Protein AF-A0A915ZK80-F1 (afdb_monomer_lite)

Secondary structure (DSSP, 8-state):
-----HHHHHHHHHHHHHHHHHHHHHHHHHHHHHHHTTS---SEEEEE--GGG--TT--HHHHHHHHHHHTEEEETTEEEEE---HHHHHHHHHHHHHHHHH-GGGG----

pLDDT: mean 76.45, std 11.51, range [39.84, 90.75]

Structure (mmCIF, N/CA/C/O backbone):
data_AF-A0A915ZK80-F1
#
_entry.id   AF-A0A915ZK80-F1
#
loop_
_atom_site.group_PDB
_atom_site.id
_atom_site.type_symbol
_atom_site.label_atom_id
_atom_site.label_alt_id
_atom_site.label_comp_id
_atom_site.label_asym_id
_atom_site.label_entity_id
_atom_site.label_seq_id
_atom_site.pdbx_PDB_ins_code
_atom_site.Cartn_x
_atom_site.Cartn_y
_atom_site.Cartn_z
_atom_site.occupancy
_atom_site.B_iso_or_equiv
_atom_site.auth_seq_id
_atom_site.auth_comp_id
_atom_site.auth_asym_id
_atom_site.auth_atom_id
_atom_site.pdbx_PDB_model_num
ATOM 1 N N . MET A 1 1 ? 44.016 -11.844 -29.459 1.00 39.84 1 MET A N 1
ATOM 2 C CA . MET A 1 1 ? 43.419 -12.027 -28.122 1.00 39.84 1 MET A CA 1
ATOM 3 C C . MET A 1 1 ? 42.056 -11.366 -28.163 1.00 39.84 1 MET A C 1
ATOM 5 O O . MET A 1 1 ? 42.015 -10.149 -28.268 1.00 39.84 1 MET A O 1
ATOM 9 N N . SER A 1 2 ? 40.976 -12.143 -28.209 1.00 47.84 2 SER A N 1
ATOM 10 C CA . SER A 1 2 ? 39.612 -11.602 -28.206 1.00 47.84 2 SER A CA 1
ATOM 11 C C . SER A 1 2 ? 39.130 -11.570 -26.761 1.00 47.84 2 SER A C 1
ATOM 13 O O . SER A 1 2 ? 39.104 -12.607 -26.104 1.00 47.84 2 SER A O 1
ATOM 15 N N . VAL A 1 3 ? 38.857 -10.373 -26.249 1.00 55.41 3 VAL A N 1
ATOM 16 C CA . VAL A 1 3 ? 38.383 -10.157 -24.879 1.00 55.41 3 VAL A CA 1
ATOM 17 C C . VAL A 1 3 ? 36.872 -10.371 -24.880 1.00 55.41 3 VAL A C 1
ATOM 19 O O . VAL A 1 3 ? 36.174 -9.753 -25.678 1.00 55.41 3 VAL A O 1
ATOM 22 N N . ALA A 1 4 ? 36.385 -11.272 -24.027 1.00 56.50 4 ALA A N 1
ATOM 23 C CA . ALA A 1 4 ? 34.962 -11.523 -23.828 1.00 56.50 4 ALA A CA 1
ATOM 24 C C . ALA A 1 4 ? 34.293 -10.276 -23.221 1.00 56.50 4 ALA A C 1
ATOM 26 O O . ALA A 1 4 ? 34.545 -9.937 -22.067 1.00 56.50 4 ALA A O 1
ATOM 27 N N . THR A 1 5 ? 33.480 -9.570 -24.009 1.00 58.38 5 THR A N 1
ATOM 28 C CA . THR A 1 5 ? 32.744 -8.359 -23.596 1.00 58.38 5 THR A CA 1
ATOM 29 C C . THR A 1 5 ? 31.334 -8.654 -23.079 1.00 58.38 5 THR A C 1
ATOM 31 O O . THR A 1 5 ? 30.693 -7.767 -22.523 1.00 58.38 5 THR A O 1
ATOM 34 N N . GLU A 1 6 ? 30.869 -9.899 -23.203 1.00 57.81 6 GLU A N 1
ATOM 35 C CA . GLU A 1 6 ? 29.480 -10.295 -22.926 1.00 57.81 6 GLU A CA 1
ATOM 36 C C . GLU A 1 6 ? 29.068 -10.067 -21.457 1.00 57.81 6 GLU A C 1
ATOM 38 O O . GLU A 1 6 ? 27.953 -9.631 -21.194 1.00 57.81 6 GLU A O 1
ATOM 43 N N . GLY A 1 7 ? 29.983 -10.229 -20.492 1.00 58.25 7 GLY A N 1
ATOM 44 C CA . GLY A 1 7 ? 29.666 -10.048 -19.065 1.00 58.25 7 GLY A CA 1
ATOM 45 C C . GLY A 1 7 ? 29.552 -8.593 -18.585 1.00 58.25 7 GLY A C 1
ATOM 46 O O . GLY A 1 7 ? 28.996 -8.342 -17.519 1.00 58.25 7 GLY A O 1
ATOM 47 N N . VAL A 1 8 ? 30.080 -7.616 -19.332 1.00 61.91 8 VAL A N 1
ATOM 48 C CA . VAL A 1 8 ? 30.041 -6.193 -18.927 1.00 61.91 8 VAL A CA 1
ATOM 49 C C . VAL A 1 8 ? 28.745 -5.527 -19.390 1.00 61.91 8 VAL A C 1
ATOM 51 O O . VAL A 1 8 ? 28.179 -4.704 -18.673 1.00 61.91 8 VAL A O 1
ATOM 54 N N . GLU A 1 9 ? 28.253 -5.902 -20.570 1.00 61.22 9 GLU A N 1
ATOM 55 C CA . GLU A 1 9 ? 27.006 -5.370 -21.126 1.00 61.22 9 GLU A CA 1
ATOM 56 C C . GLU A 1 9 ? 25.780 -5.843 -20.334 1.00 61.22 9 GLU A C 1
ATOM 58 O O . GLU A 1 9 ? 24.880 -5.045 -20.067 1.00 61.22 9 GLU A O 1
ATOM 63 N N . GLU A 1 10 ? 25.779 -7.100 -19.883 1.00 63.22 10 GLU A N 1
ATOM 64 C CA . GLU A 1 10 ? 24.701 -7.668 -19.068 1.00 63.22 10 GLU A CA 1
ATOM 65 C C . GLU A 1 10 ? 24.593 -6.970 -17.700 1.00 63.22 10 GLU A C 1
ATOM 67 O O . GLU A 1 10 ? 23.514 -6.502 -17.338 1.00 63.22 10 GLU A O 1
ATOM 72 N N . MET A 1 11 ? 25.720 -6.746 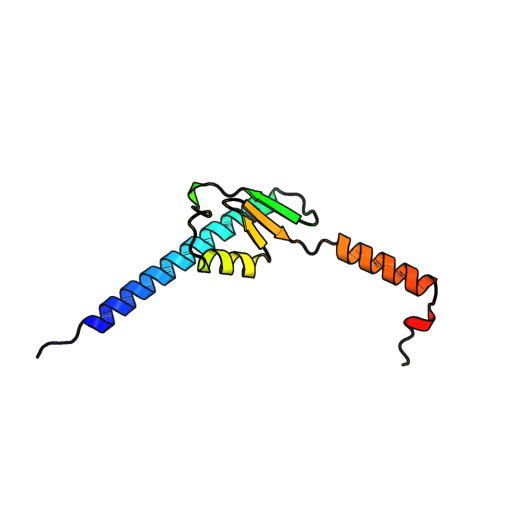-17.007 1.00 62.44 11 MET A N 1
ATOM 73 C CA . MET A 1 11 ? 25.752 -5.993 -15.741 1.00 62.44 11 MET A CA 1
ATOM 74 C C . MET A 1 11 ? 25.244 -4.549 -15.880 1.00 62.44 11 MET A C 1
ATOM 76 O O . MET A 1 11 ? 24.522 -4.053 -15.012 1.00 62.44 11 MET A O 1
ATOM 80 N N . LEU A 1 12 ? 25.608 -3.851 -16.961 1.00 66.25 12 LEU A N 1
ATOM 81 C CA . LEU A 1 12 ? 25.153 -2.476 -17.200 1.00 66.25 12 LEU A CA 1
ATOM 82 C C . LEU A 1 12 ? 23.651 -2.417 -17.499 1.00 66.25 12 LEU A C 1
ATOM 84 O O . LEU A 1 12 ? 22.958 -1.499 -17.054 1.00 66.25 12 LEU A O 1
ATOM 88 N N . PHE A 1 13 ? 23.141 -3.395 -18.243 1.00 62.06 13 PHE A N 1
ATOM 89 C CA . PHE A 1 13 ? 21.731 -3.484 -18.592 1.00 62.06 13 PHE A CA 1
ATOM 90 C C . PHE A 1 13 ? 20.857 -3.856 -17.390 1.00 62.06 13 PHE A C 1
ATOM 92 O O . PHE A 1 13 ? 19.778 -3.288 -17.207 1.00 62.06 13 PHE A O 1
ATOM 99 N N . GLU A 1 14 ? 21.338 -4.758 -16.539 1.00 68.00 14 GLU A N 1
ATOM 100 C CA . GLU A 1 14 ? 20.672 -5.145 -15.299 1.00 68.00 14 GLU A CA 1
ATOM 101 C C . GLU A 1 14 ? 20.646 -3.975 -14.304 1.00 68.00 14 GLU A C 1
ATOM 103 O O . GLU A 1 14 ? 19.573 -3.588 -13.841 1.00 68.00 14 GLU A O 1
ATOM 108 N N . GLY A 1 15 ? 21.767 -3.261 -14.133 1.00 63.16 15 GLY A N 1
ATOM 109 C CA . GLY A 1 15 ? 21.809 -2.019 -13.351 1.00 63.16 15 GLY A CA 1
ATOM 110 C C . GLY A 1 15 ? 20.877 -0.916 -13.885 1.00 63.16 15 GLY A C 1
ATOM 111 O O . GLY A 1 15 ? 20.239 -0.190 -13.114 1.00 63.16 15 GLY A O 1
ATOM 112 N N . ALA A 1 16 ? 20.718 -0.804 -15.207 1.00 72.06 16 ALA A N 1
ATOM 113 C CA . ALA A 1 16 ? 19.762 0.121 -15.822 1.00 72.06 16 ALA A CA 1
ATOM 114 C C . ALA A 1 16 ? 18.292 -0.284 -15.579 1.00 72.06 16 ALA A C 1
ATOM 116 O O . ALA A 1 16 ? 17.410 0.577 -15.510 1.00 72.06 16 ALA A O 1
ATOM 117 N N . ARG A 1 17 ? 18.000 -1.582 -15.438 1.00 70.38 17 ARG A N 1
ATOM 118 C CA . ARG A 1 17 ? 16.662 -2.085 -15.084 1.00 70.38 17 ARG A CA 1
ATOM 119 C C . ARG A 1 17 ? 16.350 -1.850 -13.609 1.00 70.38 17 ARG A C 1
ATOM 121 O O . ARG A 1 17 ? 15.265 -1.354 -13.312 1.00 70.38 17 ARG A O 1
ATOM 128 N N . GLU A 1 18 ? 17.302 -2.122 -12.720 1.00 75.00 18 GLU A N 1
ATOM 129 C CA . GLU A 1 18 ? 17.193 -1.880 -11.274 1.00 75.00 18 GLU A CA 1
ATOM 130 C C . GLU A 1 18 ? 16.898 -0.401 -10.971 1.00 75.00 18 GLU A C 1
ATOM 132 O O . GLU A 1 18 ? 16.004 -0.058 -10.196 1.00 75.00 18 GLU A O 1
ATOM 137 N N . THR A 1 19 ? 17.623 0.502 -11.638 1.00 78.56 19 THR A N 1
ATOM 138 C CA . THR A 1 19 ? 17.460 1.953 -11.461 1.00 78.56 19 THR A CA 1
ATOM 139 C C . THR A 1 19 ? 16.107 2.448 -11.968 1.00 78.56 19 THR A C 1
ATOM 141 O O . THR A 1 19 ? 15.465 3.262 -11.301 1.00 78.56 19 THR A O 1
ATOM 144 N N . ARG A 1 20 ? 15.617 1.924 -13.101 1.00 82.00 20 ARG A N 1
ATOM 145 C CA . ARG A 1 20 ? 14.262 2.219 -13.606 1.00 82.00 20 ARG A CA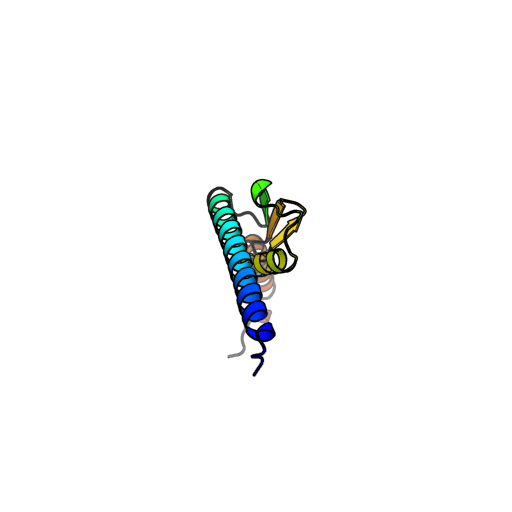 1
ATOM 146 C C .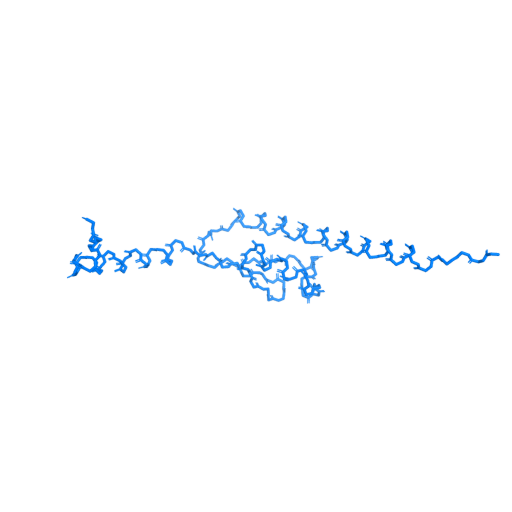 ARG A 1 20 ? 13.174 1.696 -12.674 1.00 82.00 20 ARG A C 1
ATOM 148 O O . ARG A 1 20 ? 12.207 2.413 -12.424 1.00 82.00 20 ARG A O 1
ATOM 155 N N . PHE A 1 21 ? 13.343 0.484 -12.150 1.00 84.69 21 PHE A N 1
ATOM 156 C CA . PHE A 1 21 ? 12.442 -0.101 -11.161 1.00 84.69 21 PHE A CA 1
ATOM 157 C C . PHE A 1 21 ? 12.350 0.782 -9.910 1.00 84.69 21 PHE A C 1
ATOM 159 O O . PHE A 1 21 ? 11.265 1.248 -9.562 1.00 84.69 21 PHE A O 1
ATOM 166 N N . SER A 1 22 ? 13.496 1.098 -9.300 1.00 84.75 22 SER A N 1
ATOM 167 C CA . SER A 1 22 ? 13.572 1.927 -8.092 1.00 84.75 22 SER A CA 1
ATOM 168 C C . SER A 1 22 ? 12.977 3.325 -8.304 1.00 84.75 22 SER A C 1
ATOM 170 O O . SER A 1 22 ? 12.191 3.806 -7.482 1.00 84.75 22 SER A O 1
ATOM 172 N N . SER A 1 23 ? 13.266 3.957 -9.448 1.00 88.12 23 SER A N 1
ATOM 173 C CA . SER A 1 23 ? 12.700 5.265 -9.794 1.00 88.12 23 SER A CA 1
ATOM 174 C C . SER A 1 23 ? 11.175 5.219 -9.888 1.00 88.12 23 SER A C 1
ATOM 176 O O . SER A 1 23 ? 10.499 6.098 -9.352 1.00 88.12 23 SER A O 1
ATOM 178 N N . LYS A 1 24 ? 10.620 4.177 -10.517 1.00 87.12 24 LYS A N 1
ATOM 179 C CA . LYS A 1 24 ? 9.173 4.054 -10.703 1.00 87.12 24 LYS A CA 1
ATOM 180 C C . LYS A 1 24 ? 8.448 3.779 -9.384 1.00 87.12 24 LYS A C 1
ATOM 182 O O . LYS A 1 24 ? 7.461 4.452 -9.100 1.00 87.12 24 LYS A O 1
ATOM 187 N N . VAL A 1 25 ? 8.978 2.886 -8.541 1.00 87.56 25 VAL A N 1
ATOM 188 C CA . VAL A 1 25 ? 8.459 2.662 -7.177 1.00 87.56 25 VAL A CA 1
ATOM 189 C C . VAL A 1 25 ? 8.475 3.967 -6.378 1.00 87.56 25 VAL A C 1
ATOM 191 O O . VAL A 1 25 ? 7.463 4.341 -5.793 1.00 87.56 25 VAL A O 1
ATOM 194 N N . THR A 1 26 ? 9.582 4.713 -6.422 1.00 90.38 26 THR A N 1
ATOM 195 C CA . THR A 1 26 ? 9.716 5.991 -5.702 1.00 90.38 26 THR A CA 1
ATOM 196 C C . THR A 1 26 ? 8.664 7.014 -6.138 1.00 90.38 26 THR A C 1
ATOM 198 O O . THR A 1 26 ? 8.040 7.650 -5.289 1.00 90.38 26 THR A O 1
ATOM 201 N N . GLN A 1 27 ? 8.427 7.159 -7.446 1.00 90.75 27 GLN A N 1
ATOM 202 C CA . GLN A 1 27 ? 7.417 8.084 -7.974 1.00 90.75 27 GLN A CA 1
ATOM 203 C C . GLN A 1 27 ? 6.002 7.711 -7.522 1.00 90.75 27 GLN A C 1
ATOM 205 O O . GLN A 1 27 ? 5.235 8.576 -7.100 1.00 90.75 27 GLN A O 1
ATOM 210 N N . ILE A 1 28 ? 5.671 6.419 -7.564 1.00 88.12 28 ILE A N 1
ATOM 211 C CA . ILE A 1 28 ? 4.373 5.914 -7.118 1.00 88.12 28 ILE A CA 1
ATOM 212 C C . ILE A 1 28 ? 4.182 6.184 -5.621 1.00 88.12 28 ILE A C 1
ATOM 214 O O . ILE A 1 28 ? 3.158 6.744 -5.235 1.00 88.12 28 ILE A O 1
ATOM 218 N N . CYS A 1 29 ? 5.166 5.844 -4.781 1.00 88.56 29 CYS A N 1
ATOM 219 C CA . CYS A 1 29 ? 5.098 6.078 -3.337 1.00 88.56 29 CYS A CA 1
ATOM 220 C C . CYS A 1 29 ? 4.912 7.564 -3.006 1.00 88.56 29 CYS A C 1
ATOM 222 O O . CYS A 1 29 ? 4.083 7.913 -2.167 1.00 88.56 29 CYS A O 1
ATOM 224 N N . ALA A 1 30 ? 5.641 8.451 -3.693 1.00 90.38 30 ALA A N 1
ATOM 225 C CA . ALA A 1 30 ? 5.484 9.891 -3.519 1.00 90.38 30 ALA A CA 1
ATOM 226 C C . ALA A 1 30 ? 4.043 10.336 -3.810 1.00 90.38 30 ALA A C 1
ATOM 228 O O . ALA A 1 30 ? 3.462 11.081 -3.020 1.00 90.38 30 ALA A O 1
ATOM 229 N N . LYS A 1 31 ? 3.439 9.823 -4.891 1.00 90.25 31 LYS A N 1
ATOM 230 C CA . LYS A 1 31 ? 2.066 10.183 -5.253 1.00 90.25 31 LYS A CA 1
ATOM 231 C C . LYS A 1 31 ? 1.025 9.608 -4.293 1.00 90.25 31 LYS A C 1
ATOM 233 O O . LYS A 1 31 ? 0.073 10.302 -3.949 1.00 90.25 31 LYS A O 1
ATOM 238 N N . ILE A 1 32 ? 1.213 8.371 -3.832 1.00 86.50 32 ILE A N 1
ATOM 239 C CA . ILE A 1 32 ? 0.360 7.756 -2.806 1.00 86.50 32 ILE A CA 1
ATOM 240 C C . ILE A 1 32 ? 0.377 8.602 -1.531 1.00 86.50 32 ILE A C 1
ATOM 242 O O . ILE A 1 32 ? -0.685 8.914 -1.004 1.00 86.50 32 ILE A O 1
ATOM 246 N N . ASN A 1 33 ? 1.558 9.012 -1.061 1.00 87.38 33 ASN A N 1
ATOM 247 C CA . ASN A 1 33 ? 1.691 9.816 0.155 1.00 87.38 33 ASN A CA 1
ATOM 248 C C . ASN A 1 33 ? 0.992 11.177 0.028 1.00 87.38 33 ASN A C 1
ATOM 250 O O . ASN A 1 33 ? 0.237 11.553 0.919 1.00 87.38 33 ASN A O 1
ATOM 254 N N . GLU A 1 34 ? 1.177 11.872 -1.098 1.00 88.56 34 GLU A N 1
ATOM 255 C CA . GLU A 1 34 ? 0.501 13.147 -1.384 1.00 88.56 34 GLU A CA 1
ATOM 256 C C . GLU A 1 34 ? -1.032 13.013 -1.354 1.00 88.56 34 GLU A C 1
ATOM 258 O O . GLU A 1 34 ? -1.737 13.888 -0.850 1.00 88.56 34 GLU A O 1
ATOM 263 N N . LEU A 1 35 ? -1.563 11.914 -1.898 1.00 86.38 35 LEU A N 1
ATOM 264 C CA . LEU A 1 35 ? -3.002 11.651 -1.915 1.00 86.38 35 LEU A CA 1
ATOM 265 C C . LEU A 1 35 ? -3.512 11.224 -0.533 1.00 86.38 35 LEU A C 1
ATOM 267 O O . LEU A 1 35 ? -4.589 11.648 -0.128 1.00 86.38 35 LEU A O 1
ATOM 271 N N . LEU A 1 36 ? -2.731 10.452 0.225 1.00 82.00 36 LEU A N 1
ATOM 272 C CA . LEU A 1 36 ? -3.069 10.044 1.592 1.00 82.00 36 LEU A CA 1
ATOM 273 C C . LEU A 1 36 ? -3.194 11.221 2.562 1.00 82.00 36 LEU A C 1
ATOM 275 O O . LEU A 1 36 ? -3.996 11.149 3.491 1.00 82.00 36 LEU A O 1
ATOM 279 N N . GLU A 1 37 ? -2.438 12.301 2.364 1.00 81.50 37 GLU A N 1
ATOM 280 C CA . GLU A 1 37 ? -2.566 13.520 3.176 1.00 81.50 37 GLU A CA 1
ATOM 281 C C . GLU A 1 37 ? -3.936 14.197 3.021 1.00 81.50 37 GLU A C 1
ATOM 283 O O . GLU A 1 37 ? -4.379 14.914 3.918 1.00 81.50 37 GLU A O 1
ATOM 288 N N . GLN A 1 38 ? -4.627 13.949 1.905 1.00 79.50 38 GLN A N 1
ATOM 289 C CA . GLN A 1 38 ? -5.901 14.584 1.561 1.00 79.50 38 GLN A CA 1
ATOM 290 C C . GLN A 1 38 ? -7.120 13.731 1.939 1.00 79.50 38 GLN A C 1
ATOM 292 O O . GLN A 1 38 ? -8.254 14.197 1.815 1.00 79.50 38 GLN A O 1
ATOM 297 N N . VAL A 1 39 ? -6.914 12.493 2.399 1.00 74.62 39 VAL A N 1
ATOM 298 C CA . VAL A 1 39 ? -7.994 11.534 2.662 1.00 74.62 39 VAL A CA 1
ATOM 299 C C . VAL A 1 39 ? -8.189 11.334 4.167 1.00 74.62 39 VAL A C 1
ATOM 301 O O . VAL A 1 39 ? -7.232 11.205 4.931 1.00 74.62 39 VAL A O 1
ATOM 304 N N . GLN A 1 40 ? -9.449 11.289 4.616 1.00 68.50 40 GLN A N 1
ATOM 305 C CA . GLN A 1 40 ? -9.757 10.847 5.977 1.00 68.50 40 GLN A CA 1
ATOM 306 C C . GLN A 1 40 ? -9.424 9.363 6.122 1.00 68.50 40 GLN A C 1
ATOM 308 O O . GLN A 1 40 ? -9.844 8.533 5.320 1.00 68.50 40 GLN A O 1
ATOM 313 N N . LYS A 1 41 ? -8.639 9.037 7.150 1.00 67.00 41 LYS A N 1
ATOM 314 C CA . LYS A 1 41 ? -8.203 7.667 7.427 1.00 67.00 41 LYS A CA 1
ATOM 315 C C . LYS A 1 41 ? -9.348 6.866 8.050 1.00 67.00 41 LYS A C 1
ATOM 317 O O . LYS A 1 41 ? -9.445 6.778 9.273 1.00 67.00 41 LYS A O 1
ATOM 322 N N . ASP A 1 42 ? -10.199 6.321 7.189 1.00 66.75 42 ASP A N 1
ATOM 323 C CA . ASP A 1 42 ? -11.143 5.249 7.512 1.00 66.75 42 ASP A CA 1
ATOM 324 C C . ASP A 1 42 ? -10.424 3.882 7.547 1.00 66.75 42 ASP A C 1
ATOM 326 O O . ASP A 1 42 ? -9.208 3.795 7.361 1.00 66.75 42 ASP A O 1
ATOM 330 N N . ASP A 1 43 ? -11.165 2.796 7.785 1.00 70.19 43 ASP A N 1
ATOM 331 C CA . ASP A 1 43 ? -10.612 1.431 7.855 1.00 70.19 43 ASP A CA 1
ATOM 332 C C . ASP A 1 43 ? -9.965 0.972 6.532 1.00 70.19 43 ASP A C 1
ATOM 334 O O . ASP A 1 43 ? -9.016 0.188 6.522 1.00 70.19 43 ASP A O 1
ATOM 338 N N . VAL A 1 44 ? -10.453 1.466 5.394 1.00 76.50 44 VAL A N 1
ATOM 339 C CA . VAL A 1 44 ? -9.855 1.226 4.076 1.00 76.50 44 VAL A CA 1
ATOM 340 C C . VAL A 1 44 ? -9.850 2.534 3.304 1.00 76.50 44 VAL A C 1
ATOM 342 O O . VAL A 1 44 ? -10.883 3.189 3.190 1.00 76.50 44 VAL A O 1
ATOM 345 N N . VAL A 1 45 ? -8.695 2.893 2.748 1.00 84.00 45 VAL A N 1
ATOM 346 C CA . VAL A 1 45 ? -8.539 4.078 1.905 1.00 84.00 45 VAL A CA 1
ATOM 347 C C . VAL A 1 45 ? -8.404 3.647 0.449 1.00 84.00 45 VAL A C 1
ATOM 349 O O . VAL A 1 45 ? -7.507 2.879 0.103 1.00 84.00 45 VAL A O 1
ATOM 352 N N . GLU A 1 46 ? -9.294 4.153 -0.403 1.00 88.06 46 GLU A N 1
ATOM 353 C CA . GLU A 1 46 ? -9.212 3.995 -1.855 1.00 88.06 46 GLU A CA 1
ATOM 354 C C . GLU A 1 46 ? -8.525 5.215 -2.477 1.00 88.06 46 GLU A C 1
ATOM 356 O O . GLU A 1 46 ? -8.957 6.353 -2.291 1.00 88.06 46 GLU A O 1
ATOM 361 N N . ILE A 1 47 ? -7.466 4.972 -3.247 1.00 86.44 47 ILE A N 1
ATOM 362 C CA . ILE A 1 47 ? -6.711 5.995 -3.968 1.00 86.44 47 ILE A CA 1
ATOM 363 C C . ILE A 1 47 ? -6.795 5.700 -5.458 1.00 86.44 47 ILE A C 1
ATOM 365 O O . ILE A 1 47 ? -6.460 4.604 -5.905 1.00 86.44 47 ILE A O 1
ATOM 369 N N . ASN A 1 48 ? -7.201 6.700 -6.234 1.00 88.00 48 ASN A N 1
ATOM 370 C CA . ASN A 1 48 ? -7.148 6.644 -7.689 1.00 88.00 48 ASN A CA 1
ATOM 371 C C . ASN A 1 48 ? -5.814 7.241 -8.136 1.00 88.00 48 ASN A C 1
ATOM 373 O O . ASN A 1 48 ? -5.577 8.435 -7.945 1.00 88.00 48 ASN A O 1
ATOM 377 N N . LEU A 1 49 ? -4.934 6.412 -8.695 1.00 85.56 49 LEU A N 1
ATOM 378 C CA . LEU A 1 49 ? -3.691 6.892 -9.282 1.00 85.56 49 LEU A CA 1
ATOM 379 C C . LEU A 1 49 ? -3.933 7.397 -10.710 1.00 85.56 49 LEU A C 1
ATOM 381 O O . LEU A 1 49 ? -4.775 6.845 -11.419 1.00 85.56 49 LEU A O 1
ATOM 385 N N . PRO A 1 50 ? -3.197 8.432 -11.150 1.00 85.19 50 PRO A N 1
ATOM 386 C CA . PRO A 1 50 ? -3.269 8.905 -12.526 1.00 85.19 50 PRO A CA 1
ATOM 387 C C . PRO A 1 50 ? -2.804 7.827 -13.511 1.00 85.19 50 PRO A C 1
ATOM 389 O O . PRO A 1 50 ? -1.830 7.114 -13.254 1.00 85.19 50 PRO A O 1
ATOM 392 N N . ASP A 1 51 ? -3.459 7.767 -14.672 1.00 84.69 51 ASP A N 1
ATOM 393 C CA . ASP A 1 51 ? -3.162 6.797 -15.736 1.00 84.69 51 ASP A CA 1
ATOM 394 C C . ASP A 1 51 ? -1.703 6.870 -16.218 1.00 84.69 51 ASP A C 1
ATOM 396 O O . ASP A 1 51 ? -1.122 5.861 -16.605 1.00 84.69 51 ASP A O 1
ATOM 400 N N . GLU A 1 52 ? -1.081 8.046 -16.118 1.00 84.12 52 GLU A N 1
ATOM 401 C CA . GLU A 1 52 ? 0.317 8.320 -16.478 1.00 84.12 52 GLU A CA 1
ATOM 402 C C . GLU A 1 52 ? 1.335 7.471 -15.695 1.00 84.12 52 GLU A C 1
ATOM 404 O O . GLU A 1 52 ? 2.435 7.211 -16.183 1.00 84.12 52 GLU A O 1
ATOM 409 N N . LEU A 1 53 ? 0.976 6.996 -14.495 1.00 80.81 53 LEU A N 1
ATOM 410 C CA . LEU A 1 53 ? 1.821 6.074 -13.729 1.00 80.81 53 LEU A CA 1
ATOM 411 C C . LEU A 1 53 ? 1.813 4.653 -14.318 1.00 80.81 53 LEU A C 1
ATOM 413 O O . LEU A 1 53 ? 2.723 3.866 -14.032 1.00 80.81 53 LEU A O 1
ATOM 417 N N . GLY A 1 54 ? 0.831 4.334 -15.170 1.00 74.44 54 GLY A N 1
ATOM 418 C CA . GLY A 1 54 ? 0.726 3.066 -15.886 1.00 74.44 54 GLY A CA 1
ATOM 419 C C . GLY A 1 54 ? 0.628 1.870 -14.944 1.00 74.44 54 GLY A C 1
ATOM 420 O O . GLY A 1 54 ? 1.385 0.916 -15.099 1.00 74.44 54 GLY A O 1
ATOM 421 N N . MET A 1 55 ? -0.244 1.947 -13.933 1.00 75.44 55 MET A N 1
ATOM 422 C CA . MET A 1 55 ? -0.373 0.904 -12.907 1.00 75.44 55 MET A CA 1
ATOM 423 C C . MET A 1 55 ? -1.004 -0.385 -13.421 1.00 75.44 55 MET A C 1
ATOM 425 O O . MET A 1 55 ? -0.564 -1.472 -13.063 1.00 75.44 55 MET A O 1
ATOM 429 N N . SER A 1 56 ? -1.984 -0.266 -14.313 1.00 70.69 56 SER A N 1
ATOM 430 C CA . SER A 1 56 ? -2.587 -1.413 -15.002 1.00 70.69 56 SER A CA 1
ATOM 431 C C . SER A 1 56 ? -1.586 -2.246 -15.815 1.00 70.69 56 SER A C 1
ATOM 433 O O . SER A 1 56 ? -1.815 -3.434 -16.022 1.00 70.69 56 SER A O 1
ATOM 435 N N . GLU A 1 57 ? -0.468 -1.646 -16.229 1.00 73.56 57 GLU A N 1
ATOM 436 C CA . GLU A 1 57 ? 0.625 -2.293 -16.966 1.00 73.56 57 GLU A CA 1
ATOM 437 C C . GLU A 1 57 ? 1.908 -2.414 -16.122 1.00 73.56 57 GLU A C 1
ATOM 439 O O . GLU A 1 57 ? 2.986 -2.702 -16.650 1.00 73.56 57 GLU A O 1
ATOM 444 N N . ALA A 1 58 ? 1.835 -2.146 -14.814 1.00 76.50 58 ALA A N 1
ATOM 445 C CA . ALA A 1 58 ? 3.010 -2.181 -13.960 1.00 76.50 58 ALA A CA 1
ATOM 446 C C . ALA A 1 58 ? 3.562 -3.608 -13.835 1.00 76.50 58 ALA A C 1
ATOM 448 O O . ALA A 1 58 ? 2.823 -4.584 -13.721 1.00 76.50 58 ALA A O 1
ATOM 449 N N . ASP A 1 59 ? 4.895 -3.710 -13.825 1.00 82.38 59 ASP A N 1
ATOM 450 C CA . ASP A 1 59 ? 5.613 -4.951 -13.526 1.00 82.38 59 ASP A CA 1
ATOM 451 C C . ASP A 1 59 ? 5.120 -5.498 -12.173 1.00 82.38 59 ASP A C 1
ATOM 453 O O . ASP A 1 59 ? 5.002 -4.743 -11.204 1.00 82.38 59 ASP A O 1
ATOM 457 N N . ALA A 1 60 ? 4.852 -6.804 -12.094 1.00 85.69 60 ALA A N 1
ATOM 458 C CA . ALA A 1 60 ? 4.414 -7.472 -10.870 1.00 85.69 60 ALA A CA 1
ATOM 459 C C . ALA A 1 60 ? 5.328 -7.163 -9.671 1.00 85.69 60 ALA A C 1
ATOM 461 O O . ALA A 1 60 ? 4.838 -7.007 -8.556 1.00 85.69 60 ALA A O 1
ATOM 462 N N . ARG A 1 61 ? 6.634 -6.971 -9.904 1.00 87.44 61 ARG A N 1
ATOM 463 C CA . ARG A 1 61 ? 7.589 -6.569 -8.858 1.00 87.44 61 ARG A CA 1
ATOM 464 C C . ARG A 1 61 ? 7.281 -5.193 -8.272 1.00 87.44 61 ARG A C 1
ATOM 466 O O . ARG A 1 61 ? 7.533 -4.950 -7.096 1.00 87.44 61 ARG A O 1
ATOM 473 N N . ILE A 1 62 ? 6.771 -4.265 -9.086 1.00 86.94 62 ILE A N 1
ATOM 474 C CA . ILE A 1 62 ? 6.376 -2.927 -8.625 1.00 86.94 62 ILE A CA 1
ATOM 475 C C . ILE A 1 62 ? 5.130 -3.061 -7.753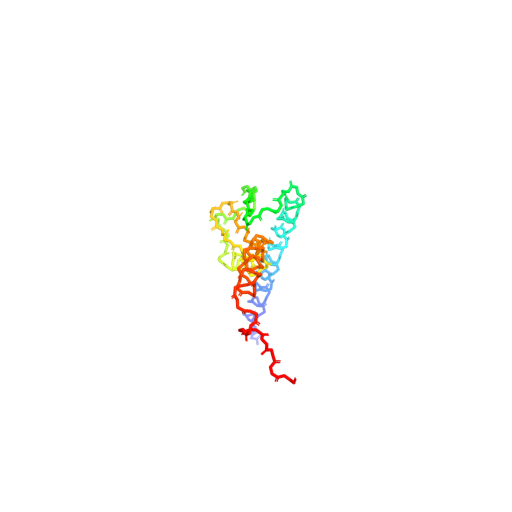 1.00 86.94 62 ILE A C 1
ATOM 477 O O . ILE A 1 62 ? 5.087 -2.482 -6.673 1.00 86.94 62 ILE A O 1
ATOM 481 N N . LEU A 1 63 ? 4.148 -3.856 -8.187 1.00 86.38 63 LEU A N 1
ATOM 482 C CA . LEU A 1 63 ? 2.929 -4.104 -7.415 1.00 86.38 63 LEU A CA 1
ATOM 483 C C . LEU A 1 63 ? 3.239 -4.768 -6.066 1.00 86.38 63 LEU A C 1
ATOM 485 O O . LEU A 1 63 ? 2.729 -4.326 -5.040 1.00 86.38 63 LEU A O 1
ATOM 489 N N . GLU A 1 64 ? 4.132 -5.760 -6.049 1.00 88.44 64 GLU A N 1
ATOM 490 C CA . GLU A 1 64 ? 4.602 -6.420 -4.826 1.00 88.44 64 GLU A CA 1
ATOM 491 C C . GLU A 1 64 ? 5.325 -5.443 -3.886 1.00 88.44 64 GLU A C 1
ATOM 493 O O . GLU A 1 64 ? 5.060 -5.428 -2.684 1.00 88.44 64 GLU A O 1
ATOM 498 N N . ALA A 1 65 ? 6.179 -4.564 -4.423 1.00 89.12 65 ALA A N 1
ATOM 499 C CA . ALA A 1 65 ? 6.843 -3.536 -3.626 1.00 89.12 65 ALA A CA 1
ATOM 500 C C . ALA A 1 65 ? 5.831 -2.576 -2.979 1.00 89.12 65 ALA A C 1
ATOM 502 O O . ALA A 1 65 ? 5.927 -2.288 -1.787 1.00 89.12 65 ALA A O 1
ATOM 503 N N . ILE A 1 66 ? 4.828 -2.115 -3.732 1.00 87.62 66 ILE A N 1
ATOM 504 C CA . ILE A 1 66 ? 3.769 -1.246 -3.200 1.00 87.62 66 ILE A CA 1
ATOM 505 C C . ILE A 1 66 ? 2.926 -1.974 -2.148 1.00 87.62 66 ILE A C 1
ATOM 507 O O . ILE A 1 66 ? 2.660 -1.403 -1.087 1.00 87.62 66 ILE A O 1
ATOM 511 N N . HIS A 1 67 ? 2.560 -3.235 -2.398 1.00 87.62 67 HIS A N 1
ATOM 512 C CA . HIS A 1 67 ? 1.866 -4.073 -1.423 1.00 87.62 67 HIS A CA 1
ATOM 513 C C . HIS A 1 67 ? 2.666 -4.183 -0.123 1.00 87.62 67 HIS A C 1
ATOM 515 O O . HIS A 1 67 ? 2.119 -3.949 0.950 1.00 87.62 67 HIS A O 1
ATOM 521 N N . SER A 1 68 ? 3.970 -4.458 -0.206 1.00 86.44 68 SER A N 1
ATOM 522 C CA . SER A 1 68 ? 4.830 -4.591 0.971 1.00 86.44 68 SER A CA 1
ATOM 523 C C . SER A 1 68 ? 4.999 -3.284 1.751 1.00 86.44 68 SER A C 1
ATOM 525 O O . SER A 1 68 ? 5.140 -3.336 2.971 1.00 86.44 68 SER A O 1
ATOM 527 N N . ILE A 1 69 ? 5.023 -2.125 1.082 1.00 87.31 69 ILE A N 1
ATOM 528 C CA . ILE A 1 69 ? 5.212 -0.823 1.745 1.00 87.31 69 ILE A CA 1
ATOM 529 C C . ILE A 1 69 ? 3.934 -0.380 2.466 1.00 87.31 69 ILE A C 1
ATOM 531 O O . ILE A 1 69 ? 4.007 0.147 3.575 1.00 87.31 69 ILE A O 1
ATOM 535 N N . TYR A 1 70 ? 2.769 -0.582 1.845 1.00 84.38 70 TYR A N 1
ATOM 536 C CA . TYR A 1 70 ? 1.505 -0.003 2.314 1.00 84.38 70 TYR A CA 1
ATOM 537 C C . TYR A 1 70 ? 0.485 -1.025 2.826 1.00 84.38 70 TYR A C 1
ATOM 539 O O . TYR A 1 70 ? -0.574 -0.617 3.295 1.00 84.38 70 TYR A O 1
ATOM 547 N N . ASN A 1 71 ? 0.764 -2.330 2.742 1.00 85.44 71 ASN A N 1
ATOM 548 C CA . ASN A 1 71 ? -0.220 -3.398 2.953 1.00 85.44 71 ASN A CA 1
ATOM 549 C C . ASN A 1 71 ? -1.483 -3.170 2.099 1.00 85.44 71 ASN A C 1
ATOM 551 O O . ASN A 1 71 ? -2.609 -3.060 2.598 1.00 85.44 71 ASN A O 1
ATOM 555 N N . ALA A 1 72 ? -1.259 -3.001 0.797 1.00 84.75 72 ALA A N 1
ATOM 556 C CA . ALA A 1 72 ? -2.253 -2.490 -0.135 1.00 84.75 72 ALA A CA 1
ATOM 557 C C . ALA A 1 72 ? -2.552 -3.467 -1.270 1.00 84.75 72 ALA A C 1
ATOM 559 O O . ALA A 1 72 ? -1.666 -4.168 -1.745 1.00 84.75 72 ALA A O 1
ATOM 560 N N . GLU A 1 73 ? -3.790 -3.465 -1.747 1.00 86.12 73 GLU A N 1
ATOM 561 C CA . GLU A 1 73 ? -4.191 -4.200 -2.946 1.00 86.12 73 GLU A CA 1
ATOM 562 C C . GLU A 1 73 ? -4.332 -3.257 -4.138 1.00 86.12 73 GLU A C 1
ATOM 564 O O . GLU A 1 73 ? -4.785 -2.120 -3.995 1.00 86.12 73 GLU A O 1
ATOM 569 N N . THR A 1 74 ? -3.957 -3.731 -5.325 1.00 83.50 74 THR A N 1
ATOM 570 C CA . THR A 1 74 ? -4.019 -2.950 -6.572 1.00 83.50 74 THR A CA 1
ATOM 571 C C . THR A 1 74 ? -5.084 -3.528 -7.498 1.00 83.50 74 THR A C 1
ATOM 573 O O . THR A 1 74 ? -5.125 -4.728 -7.752 1.00 83.50 74 THR A O 1
ATOM 576 N N . ILE A 1 75 ? -5.983 -2.676 -7.995 1.00 83.50 75 ILE A N 1
ATOM 577 C CA . ILE A 1 75 ? -7.052 -3.060 -8.925 1.00 83.50 75 ILE A CA 1
ATOM 578 C C . ILE A 1 75 ? -7.081 -2.038 -10.062 1.00 83.50 75 ILE A C 1
ATOM 580 O O . ILE A 1 75 ? -7.619 -0.938 -9.925 1.00 83.50 75 ILE A O 1
ATOM 584 N N . GLY A 1 76 ? -6.476 -2.389 -11.198 1.00 82.44 76 GLY A N 1
ATOM 585 C CA . GLY A 1 76 ? -6.253 -1.438 -12.289 1.00 82.44 76 GLY A CA 1
ATOM 586 C C . GLY A 1 76 ? -5.383 -0.270 -11.816 1.00 82.44 76 GLY A C 1
ATOM 587 O O . GLY A 1 76 ? -4.298 -0.485 -11.290 1.00 82.44 76 GLY A O 1
ATOM 588 N N . ASN A 1 77 ? -5.878 0.962 -11.957 1.00 85.00 77 ASN A N 1
ATOM 589 C CA . ASN A 1 77 ? -5.188 2.166 -11.470 1.00 85.00 77 ASN A CA 1
ATOM 590 C C . ASN A 1 77 ? -5.624 2.584 -10.054 1.00 85.00 77 ASN A C 1
ATOM 592 O O . ASN A 1 77 ? -5.297 3.677 -9.592 1.00 85.00 77 ASN A O 1
ATOM 596 N N . LYS A 1 78 ? -6.369 1.727 -9.351 1.00 86.19 78 LYS A N 1
ATOM 597 C CA . LYS A 1 78 ? -6.806 1.970 -7.977 1.00 86.19 78 LYS A CA 1
ATOM 598 C C . LYS A 1 78 ? -5.928 1.222 -6.990 1.00 86.19 78 LYS A C 1
ATOM 600 O O . LYS A 1 78 ? -5.569 0.069 -7.226 1.00 86.19 78 LYS A O 1
ATOM 605 N N . ILE 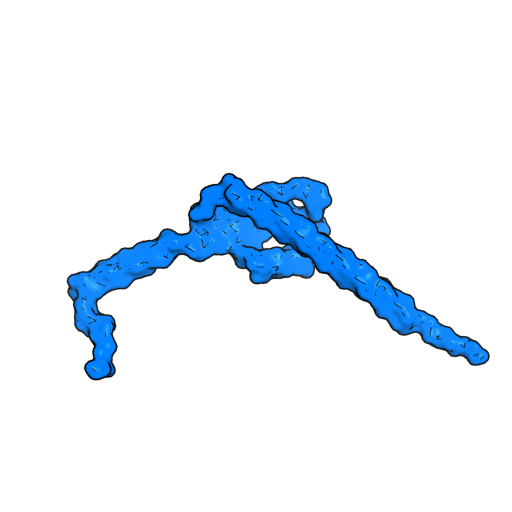A 1 79 ? -5.649 1.862 -5.862 1.00 87.56 79 ILE A N 1
ATOM 606 C CA . ILE A 1 79 ? -4.986 1.252 -4.713 1.00 87.56 79 ILE A CA 1
ATOM 607 C C . ILE A 1 79 ? -5.942 1.271 -3.529 1.00 87.56 79 ILE A C 1
ATOM 609 O O . ILE A 1 79 ? -6.490 2.314 -3.180 1.00 87.56 79 ILE A O 1
ATOM 613 N N . LEU A 1 80 ? -6.109 0.111 -2.905 1.00 86.94 80 LEU A N 1
ATOM 614 C CA . LEU A 1 80 ? -6.860 -0.082 -1.675 1.00 86.94 80 LEU A CA 1
ATOM 615 C C . LEU A 1 80 ? -5.869 -0.310 -0.537 1.00 86.94 80 LEU A C 1
ATOM 617 O O . LEU A 1 80 ? -5.285 -1.386 -0.420 1.00 86.94 80 LEU A O 1
ATOM 621 N N . ILE A 1 81 ? -5.675 0.703 0.300 1.00 85.62 81 ILE A N 1
ATOM 622 C CA . ILE A 1 81 ? -4.791 0.638 1.462 1.00 85.62 81 ILE A CA 1
ATOM 623 C C . ILE A 1 81 ? -5.629 0.235 2.666 1.00 85.62 81 ILE A C 1
ATOM 625 O O . ILE A 1 81 ? -6.533 0.965 3.081 1.00 85.62 81 ILE A O 1
ATOM 629 N N . LYS A 1 82 ? -5.333 -0.936 3.234 1.00 81.44 82 LYS A N 1
ATOM 630 C CA . LYS A 1 82 ? -5.937 -1.357 4.496 1.00 81.44 82 LYS A CA 1
ATOM 631 C C . LYS A 1 82 ? -5.215 -0.659 5.634 1.00 81.44 82 LYS A C 1
ATOM 633 O O . LYS A 1 82 ? -4.087 -1.018 5.968 1.00 81.44 82 LYS A O 1
ATOM 638 N N . TYR A 1 83 ? -5.888 0.293 6.265 1.00 71.75 83 TYR A N 1
ATOM 639 C CA . TYR A 1 83 ? -5.482 0.703 7.595 1.00 71.75 83 TYR A CA 1
ATOM 640 C C . TYR A 1 83 ? -5.984 -0.367 8.559 1.00 71.75 83 TYR A C 1
ATOM 642 O O . TYR A 1 83 ? -7.155 -0.743 8.527 1.00 71.75 83 TYR A O 1
ATOM 650 N N . ASP A 1 84 ? -5.112 -0.887 9.425 1.00 65.38 84 ASP A N 1
ATOM 651 C CA . ASP A 1 84 ? -5.618 -1.540 10.629 1.00 65.38 84 ASP A CA 1
ATOM 652 C C . ASP A 1 84 ? -6.215 -0.420 11.485 1.00 65.38 84 ASP A C 1
ATOM 654 O O . ASP A 1 84 ? -5.529 0.257 12.251 1.00 65.38 84 ASP A O 1
ATOM 658 N N . GLY A 1 85 ? -7.459 -0.071 11.166 1.00 57.81 85 GLY A N 1
ATOM 659 C CA . GLY A 1 85 ? -8.110 1.093 11.713 1.00 57.81 85 GLY A CA 1
ATOM 660 C C . GLY A 1 85 ? -8.224 0.936 13.217 1.00 57.81 85 GLY A C 1
ATOM 661 O O . GLY A 1 85 ? -8.455 -0.159 13.744 1.00 57.81 85 GLY A O 1
ATOM 662 N N . GLY A 1 86 ? -8.190 2.068 13.919 1.00 60.28 86 GLY A N 1
ATOM 663 C CA . GLY A 1 86 ? -8.548 2.106 15.332 1.00 60.28 86 GLY A CA 1
ATOM 664 C C . GLY A 1 86 ? -9.921 1.475 15.604 1.00 60.28 86 GLY A C 1
ATOM 665 O O . GLY A 1 86 ? -10.214 1.181 16.751 1.00 60.28 86 GLY A O 1
ATOM 666 N N . VAL A 1 87 ? -10.762 1.223 14.589 1.00 63.75 87 VAL A N 1
ATOM 667 C CA . VAL A 1 87 ? -12.009 0.451 14.677 1.00 63.75 87 VAL A CA 1
ATOM 668 C C . VAL A 1 87 ? -11.776 -1.010 15.045 1.00 63.75 87 VAL A C 1
ATOM 670 O O . VAL A 1 87 ? -12.457 -1.483 15.953 1.00 63.75 87 VAL A O 1
ATOM 673 N N . LYS A 1 88 ? -10.828 -1.728 14.426 1.00 69.00 88 LYS A N 1
ATOM 674 C CA . LYS A 1 88 ? -10.514 -3.109 14.840 1.00 69.00 88 LYS A CA 1
ATOM 675 C C . LYS A 1 88 ? -10.034 -3.103 16.281 1.00 69.00 88 LYS A C 1
ATOM 677 O O . LYS A 1 88 ? -10.544 -3.860 17.101 1.00 69.00 88 LYS A O 1
ATOM 682 N N . GLU A 1 89 ? -9.142 -2.179 16.612 1.00 68.00 89 GLU A N 1
ATOM 683 C CA . GLU A 1 89 ? -8.625 -1.989 17.964 1.00 68.00 89 GLU A CA 1
ATOM 684 C C . GLU A 1 89 ? -9.727 -1.575 18.958 1.00 68.00 89 GLU A C 1
ATOM 686 O O . GLU A 1 89 ? -9.740 -2.010 20.106 1.00 68.00 89 GLU A O 1
ATOM 691 N N . ARG A 1 90 ? -10.721 -0.794 18.519 1.00 70.69 90 ARG A N 1
ATOM 692 C CA . ARG A 1 90 ? -11.881 -0.351 19.307 1.00 70.69 90 ARG A CA 1
ATOM 693 C C . ARG A 1 90 ? -12.898 -1.466 19.501 1.00 70.69 90 ARG A C 1
ATOM 695 O O . ARG A 1 90 ? -13.462 -1.560 20.587 1.00 70.69 90 ARG A O 1
ATOM 702 N N . ILE A 1 91 ? -13.144 -2.303 18.495 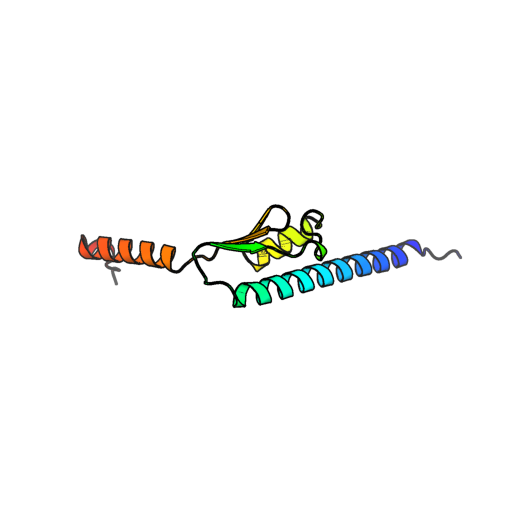1.00 73.44 91 ILE A N 1
ATOM 703 C CA . ILE A 1 91 ? -13.960 -3.517 18.621 1.00 73.44 91 ILE A CA 1
ATOM 704 C C . ILE A 1 91 ? -13.257 -4.481 19.573 1.00 73.44 91 ILE A C 1
ATOM 706 O O . ILE A 1 91 ? -13.889 -4.953 20.514 1.00 73.44 91 ILE A O 1
ATOM 710 N N . HIS A 1 92 ? -11.950 -4.689 19.403 1.00 76.25 92 HIS A N 1
ATOM 711 C CA . HIS A 1 92 ? -11.144 -5.521 20.291 1.00 76.25 92 HIS A CA 1
ATOM 712 C C . HIS A 1 92 ? -11.208 -5.007 21.735 1.00 76.25 92 HIS A C 1
ATOM 714 O O . HIS A 1 92 ? -11.548 -5.760 22.638 1.00 76.25 92 HIS A O 1
ATOM 720 N N . ARG A 1 93 ? -11.015 -3.700 21.953 1.00 78.56 93 ARG A N 1
ATOM 721 C CA . ARG A 1 93 ? -11.124 -3.061 23.274 1.00 78.56 93 ARG A CA 1
ATOM 722 C C . ARG A 1 93 ? -12.523 -3.184 23.870 1.00 78.56 93 ARG A C 1
ATOM 724 O O . ARG A 1 93 ? -12.659 -3.453 25.053 1.00 78.56 93 ARG A O 1
ATOM 731 N N . ARG A 1 94 ? -13.581 -3.005 23.072 1.00 78.19 94 ARG A N 1
ATOM 732 C CA . ARG A 1 94 ? -14.967 -3.188 23.538 1.00 78.19 94 ARG A CA 1
ATOM 733 C C . ARG A 1 94 ? -15.241 -4.633 23.942 1.00 78.19 94 ARG A C 1
ATOM 735 O O . ARG A 1 94 ? -15.920 -4.842 24.941 1.00 78.19 94 ARG A O 1
ATOM 742 N N . LEU A 1 95 ? -14.719 -5.599 23.191 1.00 80.56 95 LEU A N 1
ATOM 743 C CA . LEU A 1 95 ? -14.836 -7.019 23.511 1.00 80.56 95 LEU A CA 1
ATOM 744 C C . LEU A 1 95 ? -14.068 -7.367 24.788 1.00 80.56 95 LEU A C 1
ATOM 746 O O . LEU A 1 95 ? -14.655 -7.986 25.667 1.00 80.56 95 LEU A O 1
ATOM 750 N N . VAL A 1 96 ? -12.818 -6.913 24.924 1.00 81.81 96 VAL A N 1
ATOM 751 C CA . VAL A 1 96 ? -12.005 -7.100 26.139 1.00 81.81 96 VAL A CA 1
ATOM 752 C C . VAL A 1 96 ? -12.700 -6.481 27.349 1.00 81.81 96 VAL A C 1
ATOM 754 O O . VAL A 1 96 ? -12.988 -7.198 28.298 1.00 81.81 96 VAL A O 1
ATOM 757 N N . ASN A 1 97 ? -13.099 -5.207 27.278 1.00 82.31 97 ASN A N 1
ATOM 758 C CA . ASN A 1 97 ? -13.803 -4.536 28.376 1.00 82.31 97 ASN A CA 1
ATOM 759 C C . ASN A 1 97 ? -15.114 -5.253 28.746 1.00 82.31 97 ASN A C 1
ATOM 761 O O . ASN A 1 97 ? -15.478 -5.322 29.917 1.00 82.31 97 ASN A O 1
ATOM 765 N N . SER A 1 98 ? -15.848 -5.772 27.754 1.00 81.88 98 SER A N 1
ATOM 766 C CA . SER A 1 98 ? -17.075 -6.533 28.001 1.00 81.88 98 SER A CA 1
ATOM 767 C C . SER A 1 98 ? -16.787 -7.886 28.650 1.00 81.88 98 SER A C 1
ATOM 769 O O . SER A 1 98 ? -17.560 -8.313 29.502 1.00 81.88 98 SER A O 1
ATOM 771 N N . ALA A 1 99 ? -15.711 -8.565 28.250 1.00 80.00 99 ALA A N 1
ATOM 772 C CA . ALA A 1 99 ? -15.304 -9.845 28.815 1.00 80.00 99 ALA A CA 1
ATOM 773 C C . ALA A 1 99 ? -14.785 -9.681 30.252 1.00 80.00 99 ALA A C 1
ATOM 775 O O . ALA A 1 99 ? -15.215 -10.423 31.130 1.00 80.00 99 ALA A O 1
ATOM 776 N N . GLU A 1 100 ? -13.952 -8.670 30.512 1.00 80.94 100 GLU A N 1
ATOM 777 C CA . GLU A 1 100 ? -13.479 -8.308 31.854 1.00 80.94 100 GLU A CA 1
ATOM 778 C C . GLU A 1 100 ? -14.635 -7.928 32.785 1.00 80.94 100 GLU A C 1
ATOM 780 O O . GLU A 1 100 ? -14.681 -8.382 33.924 1.00 80.94 100 GLU A O 1
ATOM 785 N N . ALA A 1 101 ? -15.607 -7.141 32.306 1.00 79.56 101 ALA A N 1
ATOM 786 C CA . ALA A 1 101 ? -16.780 -6.778 33.100 1.00 79.56 101 ALA A CA 1
ATOM 787 C C . ALA A 1 101 ? -17.654 -7.992 33.454 1.00 79.56 101 ALA A C 1
ATOM 789 O O . ALA A 1 101 ? -18.276 -8.012 34.516 1.00 79.56 101 ALA A O 1
ATOM 790 N N . PHE A 1 102 ? -17.722 -8.991 32.569 1.00 79.50 102 PHE A N 1
ATOM 791 C CA . PHE A 1 102 ? -18.538 -10.184 32.789 1.00 79.50 102 PHE A CA 1
ATOM 792 C C . PHE A 1 102 ? -17.826 -11.229 33.653 1.00 79.50 102 PHE A C 1
ATOM 794 O O . PHE A 1 102 ? -18.467 -11.906 34.455 1.00 79.50 102 PHE A O 1
ATOM 801 N N . ASN A 1 103 ? -16.509 -11.365 33.504 1.00 78.75 103 ASN A N 1
ATOM 802 C CA . ASN A 1 103 ? -15.704 -12.244 34.335 1.00 78.75 103 ASN A CA 1
ATOM 803 C C . ASN A 1 103 ? -14.283 -11.684 34.529 1.00 78.75 103 ASN A C 1
ATOM 805 O O . ASN A 1 103 ? -13.367 -12.027 33.776 1.00 78.75 103 ASN A O 1
ATOM 809 N N . PRO A 1 104 ? -14.075 -10.879 35.584 1.00 69.19 104 PRO A N 1
ATOM 810 C CA . PRO A 1 104 ? -12.774 -10.281 35.871 1.00 69.19 104 PRO A CA 1
ATOM 811 C C . PRO A 1 104 ? -11.689 -11.332 36.133 1.00 69.19 104 PRO A C 1
ATOM 813 O O . PRO A 1 104 ? -10.512 -11.079 35.901 1.00 69.19 104 PRO A O 1
ATOM 816 N N . ALA A 1 105 ? -12.084 -12.526 36.595 1.00 72.56 105 ALA A N 1
ATOM 817 C CA . ALA A 1 105 ? -11.172 -13.607 36.955 1.00 72.56 105 ALA A CA 1
ATOM 818 C C . ALA A 1 105 ? -10.483 -14.260 35.742 1.00 72.56 105 ALA A C 1
ATOM 820 O O . ALA A 1 105 ? -9.478 -14.944 35.915 1.00 72.56 105 ALA A O 1
ATOM 821 N N . TRP A 1 106 ? -10.999 -14.068 34.521 1.00 67.81 106 TRP A N 1
ATOM 822 C CA . TRP A 1 106 ? -10.418 -14.650 33.304 1.00 67.81 106 TRP A CA 1
ATOM 823 C C . TRP A 1 106 ? -9.085 -14.030 32.885 1.00 67.81 106 TRP A C 1
ATOM 825 O O . TRP A 1 106 ? -8.326 -14.681 32.174 1.00 67.81 106 TRP A O 1
ATOM 835 N N . PHE A 1 107 ? -8.799 -12.806 33.328 1.00 62.59 107 PHE A N 1
ATOM 836 C CA . PHE A 1 107 ? -7.582 -12.071 32.975 1.00 62.59 107 PHE A CA 1
ATOM 837 C C . PHE A 1 107 ? -6.712 -11.752 34.194 1.00 62.59 107 PHE A C 1
ATOM 839 O O . PHE A 1 107 ? -5.836 -10.893 34.127 1.00 62.59 107 PHE A O 1
ATOM 846 N N . VAL A 1 108 ? -6.938 -12.443 35.317 1.00 59.34 108 VAL A N 1
ATOM 847 C CA . VAL A 1 108 ? -6.051 -12.340 36.476 1.00 59.34 108 VAL A CA 1
ATOM 848 C C . VAL A 1 108 ? -4.762 -13.065 36.124 1.00 59.34 108 VAL A C 1
ATOM 850 O O . VAL A 1 108 ? -4.709 -14.295 36.122 1.00 59.34 108 VAL A O 1
ATOM 853 N N . ASP A 1 109 ? -3.733 -12.285 35.806 1.00 57.44 109 ASP A N 1
ATOM 854 C CA . ASP A 1 109 ? -2.363 -12.773 35.773 1.00 57.44 109 ASP A CA 1
ATOM 855 C C . ASP A 1 109 ? -2.035 -13.267 37.189 1.00 57.44 109 ASP A C 1
ATOM 857 O O . ASP A 1 109 ? -2.064 -12.504 38.158 1.00 57.44 109 ASP A O 1
ATOM 861 N N . LEU A 1 110 ? -1.814 -14.575 37.323 1.00 51.31 110 LEU A N 1
ATOM 862 C CA . LEU A 1 110 ? -1.284 -15.175 38.542 1.00 51.31 110 LEU A CA 1
ATOM 863 C C . LEU A 1 110 ? 0.179 -14.738 38.665 1.00 51.31 110 LEU A C 1
ATOM 865 O O . LEU A 1 110 ? 1.077 -15.439 38.198 1.00 51.31 110 LEU A O 1
ATOM 869 N N . MET A 1 111 ? 0.408 -13.580 39.285 1.00 44.72 111 MET A N 1
ATOM 870 C CA . MET A 1 111 ? 1.703 -13.211 39.854 1.00 44.72 111 MET A CA 1
ATOM 871 C C . MET A 1 111 ? 1.581 -13.041 41.365 1.00 44.72 111 MET A C 1
ATOM 873 O O . MET A 1 111 ? 0.667 -12.311 41.809 1.00 44.72 111 MET A O 1
#

Organism: NCBI:txid588596

Sequence (111 aa):
MSVATEGVEEMLFEGARETRFSSKVTQICAKINELLEQVQKDDVVEINLPDELGMSEADARILEAIHSIYNAETIGNKILIKYDGGVKERIHRRLVNSAEAFNPAWFVDLM

Foldseek 3Di:
DDDDPPVVVVVVVVVVVVVVLVVLLVVVVVVVVVVVVVDDDDQKDKDQADCVSVQQPDDVVSQVSVCVVQVWDDDRRMIIGGDPDCVVVVVVVVVVVVVCVVPVPVPPDPD

Radius of gyration: 23.37 Å; chains: 1; bounding box: 62×30×68 Å